Protein AF-A0A8D5IRG2-F1 (afdb_monomer_lite)

Organism: NCBI:txid440524

Secondary structure (DSSP, 8-state):
----------------PPEEEESEEEETTS-EEEEEE-SGGGEEEEEETTTEEEEEEEEEEE--STTTTTEEEEEEEEEEEETTEEEEEEEEEEEETTEEEEEEEEEEEEEEETTEEEEEEEEEEEPTT--EEEE----

Foldseek 3Di:
DDDDPPPPPPPPPPVLDWAKDFQWKQWPVRKIKGWDQDDPQQKIWIAIPVQGIFIWHWDKDADDDPVGNQKIKIWIWGWDDGPNKIKTKIWIFIDGNSDGDFQNTKIWIWIDDPNDIDIDIGGIDHDVVRDIDTGRDDD

Structure (mmCIF, N/CA/C/O backbone):
data_AF-A0A8D5IRG2-F1
#
_entry.id   AF-A0A8D5IRG2-F1
#
loop_
_atom_site.group_PDB
_atom_site.id
_atom_site.type_symbol
_atom_site.label_atom_id
_atom_site.label_alt_id
_atom_site.label_comp_id
_atom_site.label_asym_id
_atom_site.label_entity_id
_atom_site.label_seq_id
_atom_site.pdbx_PDB_ins_code
_atom_site.Cartn_x
_atom_site.Cart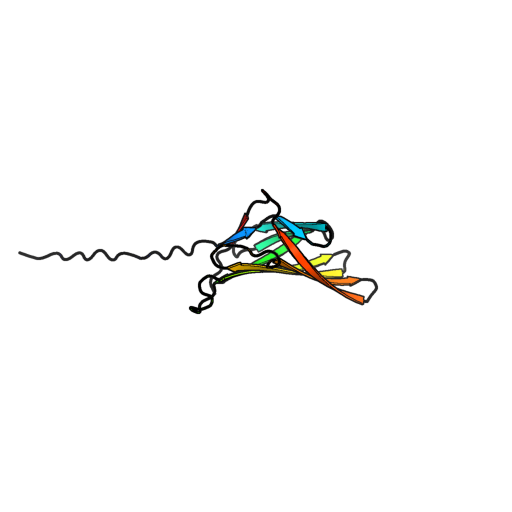n_y
_atom_site.Cartn_z
_atom_site.occupancy
_atom_site.B_iso_or_equiv
_atom_site.auth_seq_id
_atom_site.auth_comp_id
_atom_site.auth_asym_id
_atom_site.auth_atom_id
_atom_site.pdbx_PDB_model_num
ATOM 1 N N . MET A 1 1 ? -15.066 -4.851 64.987 1.00 38.59 1 MET A N 1
ATOM 2 C CA . MET A 1 1 ? -15.409 -5.419 63.666 1.00 38.59 1 MET A CA 1
ATOM 3 C C . MET A 1 1 ? -14.797 -4.513 62.606 1.00 38.59 1 MET A C 1
ATOM 5 O O . MET A 1 1 ? -15.171 -3.351 62.539 1.00 38.59 1 MET A O 1
ATOM 9 N N . LYS A 1 2 ? -13.752 -4.984 61.911 1.00 35.59 2 LYS A N 1
ATOM 10 C CA . LYS A 1 2 ? -13.002 -4.219 60.902 1.00 35.59 2 LYS A CA 1
ATOM 11 C C . LYS A 1 2 ? -13.640 -4.474 59.535 1.00 35.59 2 LYS A C 1
ATOM 13 O O . LYS A 1 2 ? -13.651 -5.612 59.081 1.00 35.59 2 LYS A O 1
ATOM 18 N N . TYR A 1 3 ? -14.186 -3.431 58.919 1.00 46.28 3 TYR A N 1
ATOM 19 C CA . TYR A 1 3 ? -14.723 -3.480 57.563 1.00 46.28 3 TYR A CA 1
ATOM 20 C C . TYR A 1 3 ? -13.561 -3.458 56.561 1.00 46.28 3 TYR A C 1
ATOM 22 O O . TYR A 1 3 ? -12.900 -2.436 56.392 1.00 46.28 3 TYR A O 1
ATOM 30 N N . CYS A 1 4 ? -13.293 -4.594 55.919 1.00 45.97 4 CYS A N 1
ATOM 31 C CA . CYS A 1 4 ? -12.419 -4.676 54.753 1.00 45.97 4 CYS A CA 1
ATOM 32 C C . CYS A 1 4 ? -13.217 -4.271 53.508 1.00 45.97 4 CYS A C 1
ATOM 34 O O . CYS A 1 4 ? -13.882 -5.102 52.897 1.00 45.97 4 CYS A O 1
ATOM 36 N N . TYR A 1 5 ? -13.145 -2.996 53.130 1.00 49.09 5 TYR A N 1
ATOM 37 C CA . TYR A 1 5 ? -13.541 -2.550 51.796 1.00 49.09 5 TYR A CA 1
ATOM 38 C C . TYR A 1 5 ? -12.388 -2.821 50.823 1.00 49.09 5 TYR A C 1
ATOM 40 O O . TYR A 1 5 ? -11.496 -1.996 50.650 1.00 49.09 5 TYR A O 1
ATOM 48 N N . LEU A 1 6 ? -12.394 -3.999 50.199 1.00 48.38 6 LEU A N 1
ATOM 49 C CA . LEU A 1 6 ? -11.654 -4.240 48.962 1.00 48.38 6 LEU A CA 1
ATOM 50 C C . LEU A 1 6 ? -12.537 -3.758 47.810 1.00 48.38 6 LEU A C 1
ATOM 52 O O . LEU A 1 6 ? -13.354 -4.506 47.280 1.00 48.38 6 LEU A O 1
ATOM 56 N N . ILE A 1 7 ? -12.408 -2.478 47.462 1.00 57.06 7 ILE A N 1
ATOM 57 C CA . ILE A 1 7 ? -12.932 -1.970 46.195 1.00 57.06 7 ILE A CA 1
ATOM 58 C C . ILE A 1 7 ? -12.047 -2.576 45.110 1.00 57.06 7 ILE A C 1
ATOM 60 O O . ILE A 1 7 ? -10.865 -2.254 44.992 1.00 57.06 7 ILE A O 1
ATOM 64 N N . ILE A 1 8 ? -12.630 -3.517 44.374 1.00 54.62 8 ILE A N 1
ATOM 65 C CA . ILE A 1 8 ? -12.061 -4.124 43.179 1.00 54.62 8 ILE A CA 1
ATOM 66 C C . ILE A 1 8 ? -11.802 -2.982 42.199 1.00 54.62 8 ILE A C 1
ATOM 68 O O . ILE A 1 8 ? -12.732 -2.385 41.659 1.00 54.62 8 ILE A O 1
ATOM 72 N N . LEU A 1 9 ? -10.524 -2.655 42.021 1.00 43.69 9 LEU A N 1
ATOM 73 C CA . LEU A 1 9 ? -10.045 -1.776 40.971 1.00 43.69 9 LEU A CA 1
ATOM 74 C C . LEU A 1 9 ? -10.318 -2.508 39.651 1.00 43.69 9 LEU A C 1
ATOM 76 O O . LEU A 1 9 ? -9.532 -3.349 39.217 1.00 43.69 9 LEU A O 1
ATOM 80 N N . SER A 1 10 ? -11.487 -2.271 39.059 1.00 42.16 10 SER A N 1
ATOM 81 C CA . SER A 1 10 ? -11.800 -2.704 37.704 1.00 42.16 10 SER A CA 1
ATOM 82 C C . SER A 1 10 ? -10.843 -1.978 36.765 1.00 42.16 10 SER A C 1
ATOM 84 O O . SER A 1 10 ? -11.102 -0.856 36.334 1.00 42.16 10 SER A O 1
ATOM 86 N N . LEU A 1 11 ? -9.700 -2.616 36.518 1.00 40.84 11 LEU A N 1
ATOM 87 C CA . LEU A 1 11 ? -8.806 -2.339 35.411 1.00 40.84 11 LEU A CA 1
ATOM 88 C C . LEU A 1 11 ? -9.649 -2.421 34.138 1.00 40.84 11 LEU A C 1
ATOM 90 O O . LEU A 1 11 ? -9.887 -3.505 33.606 1.00 40.84 11 LEU A O 1
ATOM 94 N N . THR A 1 12 ? -10.119 -1.278 33.648 1.00 42.62 12 THR A N 1
ATOM 95 C CA . THR A 1 12 ? -10.455 -1.133 32.238 1.00 42.62 12 THR A CA 1
ATOM 96 C C . THR A 1 12 ? -9.139 -1.251 31.484 1.00 42.62 12 THR A C 1
ATOM 98 O O . THR A 1 12 ? -8.459 -0.273 31.183 1.00 42.62 12 THR A O 1
ATOM 101 N N . ILE A 1 13 ? -8.729 -2.495 31.241 1.00 42.78 13 ILE A N 1
ATOM 102 C CA . ILE A 1 13 ? -7.742 -2.816 30.224 1.00 42.78 13 ILE A CA 1
ATOM 103 C C . ILE A 1 13 ? -8.421 -2.392 28.927 1.00 42.78 13 ILE A C 1
ATOM 105 O O . ILE A 1 13 ? -9.192 -3.152 28.346 1.00 42.78 13 ILE A O 1
ATOM 109 N N . SER A 1 14 ? -8.200 -1.146 28.509 1.00 41.47 14 SER A N 1
ATOM 110 C CA . SER A 1 14 ? -8.405 -0.738 27.128 1.00 41.47 14 SER A CA 1
ATOM 111 C C . SER A 1 14 ? -7.431 -1.581 26.320 1.00 41.47 14 SER A C 1
ATOM 113 O O . SER A 1 14 ? -6.292 -1.181 26.088 1.00 41.47 14 SER A O 1
ATOM 115 N N . SER A 1 15 ? -7.829 -2.808 25.980 1.00 42.91 15 SER A N 1
ATOM 116 C CA . SER A 1 15 ? -7.127 -3.599 24.988 1.00 42.91 15 SER A CA 1
ATOM 117 C C . SE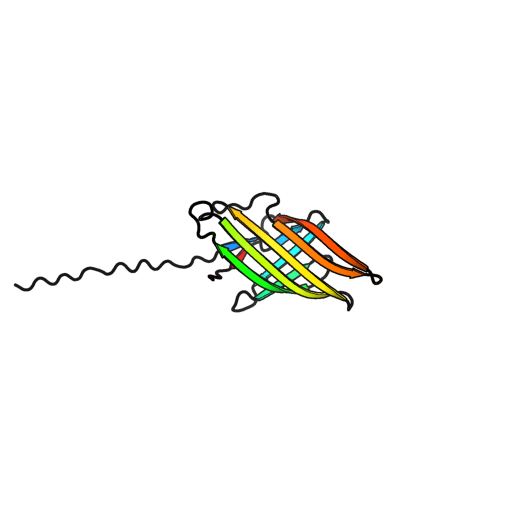R A 1 15 ? -7.100 -2.720 23.750 1.00 42.91 15 SER A C 1
ATOM 119 O O . SER A 1 15 ? -8.154 -2.453 23.169 1.00 42.91 15 SER A O 1
ATOM 121 N N . ALA A 1 16 ? -5.927 -2.192 23.402 1.00 57.12 16 ALA A N 1
ATOM 122 C CA . ALA A 1 16 ? -5.717 -1.510 22.140 1.00 57.12 16 ALA A CA 1
ATOM 123 C C . ALA A 1 16 ? -5.931 -2.563 21.049 1.00 57.12 16 ALA A C 1
ATOM 125 O O . ALA A 1 16 ? -5.002 -3.255 20.642 1.00 57.12 16 ALA A O 1
ATOM 126 N N . GLN A 1 17 ? -7.192 -2.772 20.675 1.00 67.19 17 GLN A N 1
ATOM 127 C CA . GLN A 1 17 ? -7.570 -3.753 19.680 1.00 67.19 17 GLN A CA 1
ATOM 128 C C . GLN A 1 17 ? -6.881 -3.349 18.379 1.00 67.19 17 GLN A C 1
ATOM 130 O O . GLN A 1 17 ? -6.952 -2.183 17.962 1.00 67.19 17 GLN A O 1
ATOM 135 N N . ALA A 1 18 ? -6.147 -4.304 17.807 1.00 78.75 18 ALA A N 1
ATOM 136 C CA . ALA A 1 18 ? -5.511 -4.129 16.519 1.00 78.75 18 ALA A CA 1
ATOM 137 C C . ALA A 1 18 ? -6.594 -3.901 15.461 1.00 78.75 18 ALA A C 1
ATOM 139 O O . ALA A 1 18 ? -7.644 -4.544 15.467 1.00 78.75 18 ALA A O 1
ATOM 140 N N . GLU A 1 19 ? -6.335 -2.954 14.574 1.00 86.75 19 GLU A N 1
ATOM 141 C CA . GLU A 1 19 ? -7.207 -2.634 13.458 1.00 86.75 19 GLU A CA 1
ATOM 142 C C . GLU A 1 19 ? -6.865 -3.531 12.280 1.00 86.75 19 GLU A C 1
ATOM 144 O O . GLU A 1 19 ? -5.694 -3.768 11.980 1.00 86.75 19 GLU A O 1
ATOM 149 N N . THR A 1 20 ? -7.896 -4.023 11.605 1.00 89.56 20 THR A N 1
ATOM 150 C CA . THR A 1 20 ? -7.752 -4.889 10.438 1.00 89.56 20 THR A CA 1
ATOM 151 C C . THR A 1 20 ? -7.938 -4.110 9.142 1.00 89.56 20 THR A C 1
ATOM 153 O O . THR A 1 20 ? -8.822 -3.257 9.023 1.00 89.56 20 THR A O 1
ATOM 156 N N . PHE A 1 21 ? -7.127 -4.436 8.140 1.00 91.50 21 PHE A N 1
ATOM 157 C CA . PHE A 1 21 ? -7.215 -3.884 6.789 1.00 91.50 21 PHE A CA 1
ATOM 158 C C . PHE A 1 21 ? -7.084 -5.007 5.759 1.00 91.50 21 PHE A C 1
ATOM 160 O O . PHE A 1 21 ? -6.486 -6.038 6.067 1.00 91.50 21 PHE A O 1
ATOM 167 N N . PRO A 1 22 ? -7.633 -4.860 4.544 1.00 93.62 22 PRO A N 1
ATOM 168 C CA . PRO A 1 22 ? -7.511 -5.882 3.510 1.00 93.62 22 PRO A CA 1
ATOM 169 C C . PRO A 1 22 ? -6.048 -6.204 3.186 1.00 93.62 22 PRO A C 1
ATOM 171 O O . PRO A 1 22 ? -5.235 -5.301 3.008 1.00 93.62 22 PRO A O 1
ATOM 174 N N . ALA A 1 23 ? -5.715 -7.490 3.067 1.00 95.31 23 ALA A N 1
ATOM 175 C CA . ALA A 1 23 ? -4.367 -7.924 2.698 1.00 95.31 23 ALA A CA 1
ATOM 176 C C . ALA A 1 23 ? -4.156 -8.011 1.181 1.00 95.31 23 ALA A C 1
ATOM 178 O O . ALA A 1 23 ? -3.018 -8.013 0.721 1.00 95.31 23 ALA A O 1
ATOM 179 N N . LYS A 1 24 ? -5.231 -8.109 0.393 1.00 96.69 24 LYS A N 1
ATOM 180 C CA . LYS A 1 24 ? -5.157 -8.184 -1.069 1.00 96.69 24 LYS A CA 1
ATOM 181 C C . LYS A 1 24 ? -6.133 -7.220 -1.712 1.00 96.69 24 LYS A C 1
ATOM 183 O O . LYS A 1 24 ? -7.299 -7.156 -1.321 1.00 96.69 24 LYS A O 1
ATOM 188 N N . LEU A 1 25 ? -5.646 -6.509 -2.718 1.00 95.88 25 LEU A N 1
ATOM 189 C CA . LEU A 1 25 ? -6.349 -5.434 -3.400 1.00 95.88 25 LEU A CA 1
ATOM 190 C C . LEU A 1 25 ? -6.246 -5.614 -4.914 1.00 95.88 25 LEU A C 1
ATOM 192 O O . LEU A 1 25 ? -5.237 -6.108 -5.416 1.00 95.88 25 LEU A O 1
ATOM 196 N N . THR A 1 26 ? -7.273 -5.185 -5.637 1.00 96.19 26 THR A N 1
ATOM 197 C CA . THR A 1 26 ? -7.228 -4.975 -7.089 1.00 96.19 26 THR A CA 1
ATOM 198 C C . THR A 1 26 ? -7.466 -3.504 -7.377 1.00 96.19 26 THR A C 1
ATOM 200 O O . THR A 1 26 ? -8.421 -2.930 -6.857 1.00 96.19 26 THR A O 1
ATOM 203 N N . CYS A 1 27 ? -6.600 -2.895 -8.177 1.00 95.38 27 CYS A N 1
ATOM 204 C CA . CYS A 1 27 ? -6.657 -1.478 -8.509 1.00 95.38 27 CYS A CA 1
ATOM 205 C C . CYS A 1 27 ? -7.291 -1.249 -9.885 1.00 95.38 27 CYS A C 1
ATOM 207 O O . CYS A 1 27 ? -7.373 -2.160 -10.709 1.00 95.38 27 CYS A O 1
ATOM 209 N N . ASN A 1 28 ? -7.767 -0.030 -10.136 1.00 94.81 28 ASN A N 1
ATOM 210 C CA . ASN A 1 28 ? -8.416 0.368 -11.393 1.00 94.81 28 ASN A CA 1
ATOM 211 C C . ASN A 1 28 ? -7.539 0.164 -12.648 1.00 94.81 28 ASN A C 1
ATOM 213 O O . ASN A 1 28 ? -8.072 0.033 -13.746 1.00 94.81 28 ASN A O 1
ATOM 217 N N . THR A 1 29 ? -6.217 0.082 -12.489 1.00 92.69 29 THR A N 1
ATOM 218 C CA . THR A 1 29 ? -5.245 -0.279 -13.536 1.00 92.69 29 THR A CA 1
ATOM 219 C C . THR A 1 29 ? -5.220 -1.770 -13.882 1.00 92.69 29 THR A C 1
ATOM 221 O O . THR A 1 29 ? -4.550 -2.166 -14.834 1.00 92.69 29 THR A O 1
ATOM 224 N N . GLY A 1 30 ? -5.913 -2.616 -13.116 1.00 93.31 30 GLY A N 1
ATOM 225 C CA . GLY A 1 30 ? -5.798 -4.075 -13.175 1.00 93.31 30 GLY A CA 1
ATOM 226 C C . GLY A 1 30 ? -4.647 -4.640 -12.335 1.00 93.31 30 GLY A C 1
ATOM 227 O O . GLY A 1 30 ? -4.475 -5.858 -12.281 1.00 93.31 30 GLY A O 1
ATOM 228 N N . GLU A 1 31 ? -3.874 -3.786 -11.659 1.00 95.06 31 GLU A N 1
ATOM 229 C CA . GLU A 1 31 ? -2.847 -4.206 -10.708 1.00 95.06 31 GLU A CA 1
ATOM 230 C C . GLU A 1 31 ? -3.448 -4.993 -9.539 1.00 95.06 31 GLU A C 1
ATOM 232 O O . GLU A 1 31 ? -4.497 -4.633 -8.999 1.00 95.06 31 GLU A O 1
ATOM 237 N N . GLN A 1 32 ? -2.740 -6.032 -9.099 1.00 96.94 32 GLN A N 1
ATOM 238 C CA . GLN A 1 32 ? -2.991 -6.673 -7.816 1.00 96.94 32 GLN A CA 1
ATOM 239 C C . GLN A 1 32 ? -1.889 -6.321 -6.820 1.00 96.94 32 GLN A C 1
ATOM 241 O O . GLN A 1 32 ? -0.704 -6.524 -7.093 1.00 96.94 32 GLN A O 1
ATOM 246 N N . ILE A 1 33 ? -2.300 -5.852 -5.642 1.00 96.50 33 ILE A N 1
ATOM 247 C CA . ILE A 1 33 ? -1.409 -5.557 -4.519 1.00 96.50 33 ILE A CA 1
ATOM 248 C C . ILE A 1 33 ? -1.667 -6.584 -3.418 1.00 96.50 33 ILE A C 1
ATOM 250 O O . ILE A 1 33 ? -2.803 -6.777 -2.989 1.00 96.50 33 ILE A O 1
ATOM 254 N N . THR A 1 34 ? -0.609 -7.239 -2.944 1.00 97.19 34 THR A N 1
ATOM 255 C CA . THR A 1 34 ? -0.640 -8.123 -1.770 1.00 97.19 34 THR A CA 1
ATOM 256 C C . THR A 1 34 ? 0.221 -7.545 -0.658 1.00 97.19 34 THR A C 1
ATOM 258 O O . THR A 1 34 ? 1.373 -7.183 -0.884 1.00 97.19 34 THR A O 1
ATOM 261 N N . LEU A 1 35 ? -0.321 -7.498 0.552 1.00 95.69 35 LEU A N 1
ATOM 262 C CA . LEU A 1 35 ? 0.285 -6.931 1.745 1.00 95.69 35 LEU A CA 1
ATOM 263 C C . LEU A 1 35 ? 0.515 -8.037 2.773 1.00 95.69 35 LEU A C 1
ATOM 265 O O . LEU A 1 35 ? -0.358 -8.869 3.024 1.00 95.69 35 LEU A O 1
ATOM 269 N N . LYS A 1 36 ? 1.689 -8.032 3.398 1.00 93.94 36 LYS A N 1
ATOM 270 C CA . LYS A 1 36 ? 2.027 -8.949 4.485 1.00 93.94 36 LYS A CA 1
ATOM 271 C C . LYS A 1 36 ? 2.833 -8.214 5.540 1.00 93.94 36 LYS A C 1
ATOM 273 O O . LYS A 1 36 ? 3.934 -7.759 5.254 1.00 93.94 36 LYS A O 1
ATOM 278 N N . VAL A 1 37 ? 2.328 -8.147 6.766 1.00 89.75 37 VAL A N 1
ATOM 279 C CA . VAL A 1 37 ? 3.112 -7.659 7.910 1.00 89.75 37 VAL A CA 1
ATOM 280 C C . VAL A 1 37 ? 4.168 -8.713 8.249 1.00 89.75 37 VAL A C 1
ATOM 282 O O . VAL A 1 37 ? 3.856 -9.898 8.369 1.00 89.75 37 VAL A O 1
ATOM 285 N N . THR A 1 38 ? 5.434 -8.307 8.334 1.00 86.88 38 THR A N 1
ATOM 286 C CA . THR A 1 38 ? 6.580 -9.231 8.419 1.00 86.88 38 THR A CA 1
ATOM 287 C C . THR A 1 38 ? 7.440 -9.061 9.661 1.00 86.88 38 THR A C 1
ATOM 289 O O . THR A 1 38 ? 8.444 -9.756 9.790 1.00 86.88 38 THR A O 1
ATOM 292 N N . GLY A 1 39 ? 7.096 -8.164 10.581 1.00 74.31 39 GLY A N 1
ATOM 293 C CA . GLY A 1 39 ? 7.917 -7.972 11.767 1.00 74.31 39 GLY A CA 1
ATOM 294 C C . GLY A 1 39 ? 7.321 -7.035 12.810 1.00 74.31 39 GLY A C 1
ATOM 295 O O . GLY A 1 39 ? 6.203 -6.544 12.640 1.00 74.31 39 GLY A O 1
ATOM 296 N N . PRO A 1 40 ? 8.082 -6.779 13.889 1.00 70.50 40 PRO A N 1
ATOM 297 C CA . PRO A 1 40 ? 7.731 -5.764 14.872 1.00 70.50 40 PRO A CA 1
ATOM 298 C C . PRO A 1 40 ? 7.646 -4.382 14.206 1.00 70.50 40 PRO A C 1
ATOM 300 O O . PRO A 1 40 ? 8.157 -4.181 13.103 1.00 70.50 40 PRO A O 1
ATOM 303 N N . GLU A 1 41 ? 6.993 -3.430 14.875 1.00 72.88 41 GLU A N 1
ATOM 304 C CA . GLU A 1 41 ? 6.852 -2.038 14.401 1.00 72.88 41 GLU A CA 1
ATOM 305 C C . GLU A 1 41 ? 6.048 -1.881 13.098 1.00 72.88 41 GLU A C 1
ATOM 307 O O . GLU A 1 41 ? 6.155 -0.855 12.434 1.00 72.88 41 GLU A O 1
ATOM 312 N N . GLN A 1 42 ? 5.236 -2.878 12.728 1.00 83.62 42 GLN A N 1
ATOM 313 C CA . GLN A 1 42 ? 4.390 -2.837 11.524 1.00 83.62 42 GLN A CA 1
ATOM 314 C C . GLN A 1 42 ? 5.182 -2.697 10.213 1.00 83.62 42 GLN A C 1
ATOM 316 O O . GLN A 1 42 ? 4.710 -2.129 9.227 1.00 83.62 42 GLN A O 1
ATOM 321 N N . ARG A 1 43 ? 6.382 -3.288 10.170 1.00 90.00 43 ARG A N 1
ATOM 322 C CA . ARG A 1 43 ? 7.095 -3.546 8.911 1.00 90.00 43 ARG A CA 1
ATOM 323 C C . ARG A 1 43 ? 6.248 -4.449 8.024 1.00 90.00 43 ARG A C 1
ATOM 325 O O . ARG A 1 43 ? 5.751 -5.477 8.495 1.00 90.00 43 ARG A O 1
ATOM 332 N N . LEU A 1 44 ? 6.149 -4.118 6.743 1.00 91.19 44 LEU A N 1
ATOM 333 C CA . LEU A 1 44 ? 5.468 -4.954 5.764 1.00 91.19 44 LEU A CA 1
ATOM 334 C C . LEU A 1 44 ? 6.332 -5.270 4.547 1.00 91.19 44 LEU A C 1
ATOM 336 O O . LEU A 1 44 ? 7.269 -4.553 4.192 1.00 91.19 44 LEU A O 1
ATOM 340 N N . ILE A 1 45 ? 5.933 -6.337 3.871 1.00 92.69 45 ILE A N 1
ATOM 341 C CA . ILE A 1 45 ? 6.236 -6.583 2.471 1.00 92.69 45 ILE A CA 1
ATOM 342 C C . ILE A 1 45 ? 4.965 -6.282 1.682 1.00 92.69 45 ILE A C 1
ATOM 344 O O . ILE A 1 45 ? 3.908 -6.845 1.983 1.00 92.69 45 ILE A O 1
ATOM 348 N N . TYR A 1 46 ? 5.071 -5.423 0.671 1.00 93.44 46 TYR A N 1
ATOM 349 C CA . TYR A 1 46 ? 4.033 -5.266 -0.342 1.00 93.44 46 TYR A CA 1
ATOM 350 C C . TYR A 1 46 ? 4.525 -5.834 -1.672 1.00 93.44 46 TYR A C 1
ATOM 352 O O . TYR A 1 46 ? 5.689 -5.697 -2.039 1.00 93.44 46 TYR A O 1
ATOM 360 N N . THR A 1 47 ? 3.645 -6.529 -2.381 1.00 95.00 47 THR A N 1
ATOM 361 C CA . THR A 1 47 ? 3.915 -7.089 -3.706 1.00 95.00 47 THR A CA 1
ATOM 362 C C . THR A 1 47 ? 2.913 -6.521 -4.689 1.00 95.00 47 THR A C 1
ATOM 364 O O . THR A 1 47 ? 1.718 -6.766 -4.550 1.00 95.00 47 THR A O 1
ATOM 367 N N . SER A 1 48 ? 3.426 -5.773 -5.655 1.00 94.62 48 SER A N 1
ATOM 368 C CA . SER A 1 48 ? 2.723 -5.265 -6.824 1.00 94.62 48 SER A CA 1
ATOM 369 C C . SER A 1 48 ? 2.891 -6.242 -7.986 1.00 94.62 48 SER A C 1
ATOM 371 O O . SER A 1 48 ? 4.008 -6.679 -8.278 1.00 94.62 48 SER A O 1
ATOM 373 N N . SER A 1 49 ? 1.806 -6.556 -8.693 1.00 95.56 49 SER A N 1
ATOM 374 C CA . SER A 1 49 ? 1.881 -7.349 -9.926 1.00 95.56 49 SER A CA 1
ATOM 375 C C . SER A 1 49 ? 2.543 -6.609 -11.096 1.00 95.56 49 SER A C 1
ATOM 377 O O . SER A 1 49 ? 2.913 -7.255 -12.073 1.00 95.56 49 SER A O 1
ATOM 379 N N . LEU A 1 50 ? 2.673 -5.279 -11.027 1.00 91.88 50 LEU A N 1
ATOM 380 C CA . LEU A 1 50 ? 3.283 -4.448 -12.074 1.00 91.88 50 LEU A CA 1
ATOM 381 C C . LEU A 1 50 ? 4.738 -4.092 -11.755 1.00 91.88 50 LEU A C 1
ATOM 383 O O . LEU A 1 50 ? 5.593 -4.111 -12.640 1.00 91.88 50 LEU A O 1
ATOM 387 N N . TYR A 1 51 ? 5.014 -3.787 -10.488 1.00 91.06 51 TYR A N 1
ATOM 388 C CA . TYR A 1 51 ? 6.286 -3.223 -10.047 1.00 91.06 51 TYR A CA 1
ATOM 389 C C . TYR A 1 51 ? 7.161 -4.223 -9.277 1.00 91.06 51 TYR A C 1
ATOM 391 O O . TYR A 1 51 ? 8.372 -4.038 -9.204 1.00 91.06 51 TYR A O 1
ATOM 399 N N . GLY A 1 52 ? 6.597 -5.320 -8.761 1.00 92.12 52 GLY A N 1
ATOM 400 C CA . GLY A 1 52 ? 7.329 -6.351 -8.019 1.00 92.12 52 GLY A CA 1
ATOM 401 C C . GLY A 1 52 ? 7.177 -6.246 -6.499 1.00 92.12 52 GLY A C 1
ATOM 402 O O . GLY A 1 52 ? 6.209 -5.684 -5.988 1.00 92.12 52 GLY A O 1
ATOM 403 N N . THR A 1 53 ? 8.110 -6.849 -5.761 1.00 93.31 53 THR A N 1
ATOM 404 C CA . THR A 1 53 ? 8.042 -6.986 -4.296 1.00 93.31 53 THR A CA 1
ATOM 405 C C . THR A 1 53 ? 8.989 -6.029 -3.588 1.00 93.31 53 THR A C 1
ATOM 407 O O . THR A 1 53 ? 10.172 -5.955 -3.915 1.00 93.31 53 THR A O 1
ATOM 410 N N . PHE A 1 54 ? 8.479 -5.356 -2.559 1.00 92.06 54 PHE A N 1
ATOM 411 C CA . PHE A 1 54 ? 9.181 -4.295 -1.852 1.00 92.06 54 PHE A CA 1
ATOM 412 C C . PHE A 1 54 ? 8.858 -4.282 -0.357 1.00 92.06 54 PHE A C 1
ATOM 414 O O . PHE A 1 54 ? 7.870 -4.859 0.104 1.00 92.06 54 PHE A O 1
ATOM 421 N N . HIS A 1 55 ? 9.692 -3.576 0.402 1.00 91.88 55 HIS A N 1
ATOM 422 C CA . HIS A 1 55 ? 9.481 -3.331 1.823 1.00 91.88 55 HIS A CA 1
ATOM 423 C C . HIS A 1 55 ? 8.779 -1.991 2.051 1.00 91.88 55 HIS A C 1
ATOM 425 O O . HIS A 1 55 ? 9.000 -1.024 1.321 1.00 91.88 55 HIS A O 1
ATOM 431 N N . GLY A 1 56 ? 7.962 -1.935 3.095 1.00 91.06 56 GLY A N 1
ATOM 432 C CA . GLY A 1 56 ? 7.307 -0.713 3.537 1.00 91.06 56 GLY A CA 1
ATOM 433 C C . GLY A 1 56 ? 6.964 -0.752 5.020 1.00 91.06 56 GLY A C 1
ATOM 434 O O . GLY A 1 56 ? 7.319 -1.690 5.741 1.00 91.06 56 GLY A O 1
ATOM 435 N N . TYR A 1 57 ? 6.232 0.264 5.452 1.00 91.94 57 TYR A N 1
ATOM 436 C CA . TYR A 1 57 ? 5.720 0.407 6.809 1.00 91.94 57 TYR A CA 1
ATOM 437 C C . TYR A 1 57 ? 4.220 0.668 6.771 1.00 91.94 57 TYR A C 1
ATOM 439 O O . TYR A 1 57 ? 3.737 1.372 5.886 1.00 91.94 57 TYR A O 1
ATOM 447 N N . LEU A 1 58 ? 3.497 0.071 7.715 1.00 91.69 58 LEU A N 1
ATOM 448 C CA . LEU A 1 58 ? 2.095 0.355 7.983 1.00 91.69 58 LEU A CA 1
ATOM 449 C C . LEU A 1 58 ? 2.026 1.280 9.201 1.00 91.69 58 LEU A C 1
ATOM 451 O O . LEU A 1 58 ? 2.477 0.921 10.287 1.00 91.69 58 LEU A O 1
ATOM 455 N N . ASP A 1 59 ? 1.434 2.451 9.015 1.00 90.00 59 ASP A N 1
ATOM 456 C CA . ASP A 1 59 ? 1.028 3.328 10.104 1.00 90.00 59 ASP A CA 1
ATOM 457 C C . ASP A 1 59 ? -0.490 3.314 10.229 1.00 90.00 59 ASP A C 1
ATOM 459 O O . ASP A 1 59 ? -1.203 3.464 9.237 1.00 90.00 59 ASP A O 1
ATOM 463 N N . VAL A 1 60 ? -0.984 3.159 11.455 1.00 88.94 60 VAL A N 1
ATOM 464 C CA . VAL A 1 60 ? -2.415 3.199 11.763 1.00 88.94 60 VAL A CA 1
ATOM 465 C C . VAL A 1 60 ? -2.713 4.438 12.595 1.00 88.94 60 VAL A C 1
ATOM 467 O O . VAL A 1 60 ? -2.002 4.731 13.551 1.00 88.94 60 VAL A O 1
ATOM 470 N N . PHE A 1 61 ? -3.774 5.153 12.237 1.00 87.00 61 PHE A N 1
ATOM 471 C CA . PHE A 1 61 ? -4.251 6.337 12.940 1.00 87.00 61 PHE A CA 1
ATOM 472 C C . PHE A 1 61 ? -5.731 6.165 13.267 1.00 87.00 61 PHE A C 1
ATOM 474 O O . PHE A 1 61 ? -6.528 5.845 12.386 1.00 87.00 61 PHE A O 1
ATOM 481 N N . LYS A 1 62 ? -6.107 6.402 14.525 1.00 84.56 62 LYS A N 1
ATOM 482 C CA . LYS A 1 62 ? -7.508 6.424 14.969 1.00 84.56 62 LYS A CA 1
ATOM 483 C C . LYS A 1 62 ? -7.926 7.873 15.194 1.00 84.56 62 LYS A C 1
ATOM 485 O O . LYS A 1 62 ? -7.167 8.643 15.784 1.00 84.56 62 LYS A O 1
ATOM 490 N N . GLY A 1 63 ? -9.098 8.266 14.708 1.00 79.00 63 GLY A N 1
ATOM 491 C CA . GLY A 1 63 ? -9.592 9.620 14.925 1.00 79.00 63 GLY A CA 1
ATOM 492 C C . GLY A 1 63 ? -9.874 9.870 16.408 1.00 79.00 63 GLY A C 1
ATOM 493 O O . GLY A 1 63 ? -10.492 9.054 17.082 1.00 79.00 63 GLY A O 1
ATOM 494 N N . LEU A 1 64 ? -9.383 10.998 16.924 1.00 75.69 64 LEU A N 1
ATOM 495 C CA . LEU A 1 64 ? -9.468 11.341 18.351 1.00 75.69 64 LEU A CA 1
ATOM 496 C C . LEU A 1 64 ? -10.597 12.332 18.671 1.00 75.69 64 LEU A C 1
ATOM 498 O O . LEU A 1 64 ? -10.945 12.510 19.836 1.00 75.69 64 LEU A O 1
ATOM 502 N N . SER A 1 65 ? -11.159 13.004 17.662 1.00 77.94 65 SER A N 1
ATOM 503 C CA . SER A 1 65 ? -12.277 13.930 17.859 1.00 77.94 65 SER A CA 1
ATOM 504 C C . SER A 1 65 ? -13.614 13.181 17.886 1.00 77.94 65 SER A C 1
ATOM 506 O O . SER A 1 65 ? -13.738 12.157 17.215 1.00 77.94 65 SER A O 1
ATOM 508 N N . PRO A 1 66 ? -14.654 13.703 18.565 1.00 74.00 66 PRO A N 1
ATOM 509 C CA . PRO A 1 66 ? -15.994 13.105 18.539 1.00 74.00 66 PRO A CA 1
ATOM 510 C C . PRO A 1 66 ? -16.540 12.895 17.119 1.00 74.00 66 PRO A C 1
ATOM 512 O O . PRO A 1 66 ? -17.216 11.910 16.847 1.00 74.00 66 PRO A O 1
ATOM 515 N N . GLU A 1 67 ? -16.192 13.793 16.195 1.00 78.00 67 GLU A N 1
ATOM 516 C CA . GLU A 1 67 ? -16.581 13.724 14.782 1.00 78.00 67 GLU A CA 1
ATOM 517 C C . GLU A 1 67 ? -15.853 12.620 13.998 1.00 78.00 67 GLU A C 1
ATOM 519 O O . GLU A 1 67 ? -16.344 12.180 12.964 1.00 78.00 67 GLU A O 1
ATOM 524 N N . ARG A 1 68 ? -14.681 12.172 14.469 1.00 74.94 68 ARG A N 1
ATOM 525 C CA . ARG A 1 68 ? -13.822 11.191 13.784 1.00 74.94 68 ARG A CA 1
ATOM 526 C C . ARG A 1 68 ? -13.532 9.950 14.620 1.00 74.94 68 ARG A C 1
ATOM 528 O O . ARG A 1 68 ? -12.724 9.129 14.212 1.00 74.94 68 ARG A O 1
ATOM 535 N N . GLN A 1 69 ? -14.189 9.776 15.763 1.00 77.12 69 GLN A N 1
ATOM 536 C CA . GLN A 1 69 ? -13.918 8.678 16.702 1.00 77.12 69 GLN A CA 1
ATOM 537 C C . GLN A 1 69 ? -14.143 7.280 16.107 1.00 77.12 69 GLN A C 1
ATOM 539 O O . GLN A 1 69 ? -13.655 6.287 16.638 1.00 77.12 69 GLN A O 1
ATOM 544 N N . TYR A 1 70 ? -14.876 7.204 14.995 1.00 80.56 70 TYR A N 1
ATOM 545 C CA . TYR A 1 70 ? -15.128 5.976 14.246 1.00 80.56 70 TYR A CA 1
ATOM 546 C C . TYR A 1 70 ? -14.276 5.851 12.979 1.00 80.56 70 TYR A C 1
ATOM 548 O O . TYR A 1 70 ? -14.470 4.911 12.207 1.00 80.56 70 TYR A O 1
ATOM 556 N N . GLU A 1 71 ? -13.379 6.808 12.736 1.00 84.31 71 GLU A N 1
ATOM 557 C CA . GLU A 1 71 ? -12.458 6.791 11.610 1.00 84.31 71 GLU A CA 1
ATOM 558 C C . GLU A 1 71 ? -11.160 6.092 11.995 1.00 84.31 71 GLU A C 1
ATOM 560 O O . GLU A 1 71 ? -10.510 6.424 12.991 1.00 84.31 71 GLU A O 1
ATOM 565 N N . VAL A 1 72 ? -10.754 5.152 11.150 1.00 86.06 72 VAL A N 1
ATOM 566 C CA . VAL A 1 72 ? -9.458 4.492 11.238 1.00 86.06 72 VAL A CA 1
ATOM 567 C C . VAL A 1 72 ? -8.781 4.598 9.878 1.00 86.06 72 VAL A C 1
ATOM 569 O O . VAL A 1 72 ? -9.350 4.219 8.854 1.00 86.06 72 VAL A O 1
ATOM 572 N N . LEU A 1 73 ? -7.557 5.114 9.868 1.00 88.12 73 LEU A N 1
ATOM 573 C CA . LEU A 1 73 ? -6.727 5.262 8.681 1.00 88.12 73 LEU A CA 1
ATOM 574 C C . LEU A 1 73 ? -5.540 4.310 8.772 1.00 88.12 73 LEU A C 1
ATOM 576 O O . LEU A 1 73 ? -4.857 4.277 9.791 1.00 88.12 73 LEU A O 1
ATOM 580 N N . ALA A 1 74 ? -5.263 3.592 7.693 1.00 90.31 74 ALA A N 1
ATOM 581 C CA . ALA A 1 74 ? -3.974 2.965 7.460 1.00 90.31 74 ALA A CA 1
ATOM 582 C C . ALA A 1 74 ? -3.245 3.713 6.349 1.00 90.31 74 ALA A C 1
ATOM 584 O O . ALA A 1 74 ? -3.807 3.964 5.282 1.00 90.31 74 ALA A O 1
ATOM 585 N N . ASN A 1 75 ? -1.986 4.041 6.604 1.00 91.75 75 ASN A N 1
ATOM 586 C CA . ASN A 1 75 ? -1.062 4.576 5.623 1.00 91.75 75 ASN A CA 1
ATOM 587 C C . ASN A 1 75 ? 0.091 3.591 5.451 1.00 91.75 75 ASN A C 1
ATOM 589 O O . ASN A 1 75 ? 0.913 3.411 6.350 1.00 91.75 75 ASN A O 1
ATOM 593 N N . ILE A 1 76 ? 0.131 2.949 4.293 1.00 91.38 76 ILE A N 1
ATOM 594 C CA . ILE A 1 76 ? 1.224 2.081 3.887 1.00 91.38 76 ILE A CA 1
ATOM 595 C C . ILE A 1 76 ? 2.143 2.882 2.990 1.00 91.38 76 ILE A C 1
ATOM 597 O O . ILE A 1 76 ? 1.704 3.407 1.974 1.00 91.38 76 ILE A O 1
ATOM 601 N N . HIS A 1 77 ? 3.419 2.944 3.334 1.00 92.38 77 HIS A N 1
ATOM 602 C CA . HIS A 1 77 ? 4.389 3.674 2.533 1.00 92.38 77 HIS A CA 1
ATOM 603 C C . HIS A 1 77 ? 5.699 2.904 2.410 1.00 92.38 77 HIS A C 1
ATOM 605 O O . HIS A 1 77 ? 6.091 2.137 3.292 1.00 92.38 77 HIS A O 1
ATOM 611 N N . GLY A 1 78 ? 6.384 3.099 1.289 1.00 88.00 78 GLY A N 1
ATOM 612 C CA . GLY A 1 78 ? 7.650 2.440 1.011 1.00 88.00 78 GLY A CA 1
ATOM 613 C C . GLY A 1 78 ? 8.447 3.172 -0.055 1.00 88.00 78 GLY A C 1
ATOM 614 O O . GLY A 1 78 ? 7.895 3.872 -0.902 1.00 88.00 78 GLY A O 1
ATOM 615 N N . ILE A 1 79 ? 9.763 2.994 0.003 1.00 87.44 79 ILE A N 1
ATOM 616 C CA . ILE A 1 79 ? 10.703 3.497 -0.995 1.00 87.44 79 ILE A CA 1
ATOM 617 C C . ILE A 1 79 ? 11.605 2.333 -1.367 1.00 87.44 79 ILE A C 1
ATOM 619 O O . ILE A 1 79 ? 12.226 1.718 -0.498 1.00 87.44 79 ILE A O 1
ATOM 623 N N . ALA A 1 80 ? 11.663 2.017 -2.652 1.00 86.44 80 ALA A N 1
ATOM 624 C CA . ALA A 1 80 ? 12.495 0.943 -3.166 1.00 86.44 80 ALA A CA 1
ATOM 625 C C . ALA A 1 80 ? 13.039 1.290 -4.556 1.00 86.44 80 ALA A C 1
ATOM 627 O O . ALA A 1 80 ? 12.895 2.417 -5.025 1.00 86.44 80 ALA A O 1
ATOM 628 N N . ARG A 1 81 ? 13.707 0.332 -5.205 1.00 84.75 81 ARG A N 1
ATOM 629 C CA . ARG A 1 81 ? 14.180 0.474 -6.585 1.00 84.75 81 ARG A CA 1
ATOM 630 C C . ARG A 1 81 ? 13.368 -0.416 -7.516 1.00 84.75 81 ARG A C 1
ATOM 632 O O . ARG A 1 81 ? 13.337 -1.625 -7.317 1.00 84.75 81 ARG A O 1
ATOM 639 N N . TYR A 1 82 ? 12.783 0.172 -8.550 1.00 81.88 82 TYR A N 1
ATOM 640 C CA . TYR A 1 82 ? 12.156 -0.517 -9.672 1.00 81.88 82 TYR A CA 1
ATOM 641 C C . TYR A 1 82 ? 12.960 -0.233 -10.943 1.00 81.88 82 TYR A C 1
ATOM 643 O O . TYR A 1 82 ? 13.115 0.924 -11.321 1.00 81.88 82 TYR A O 1
ATOM 651 N N . ARG A 1 83 ? 13.495 -1.281 -11.591 1.00 85.62 83 ARG A N 1
ATOM 652 C CA . ARG A 1 83 ? 14.380 -1.157 -12.774 1.00 85.62 83 ARG A CA 1
ATOM 653 C C . ARG A 1 83 ? 15.481 -0.103 -12.574 1.00 85.62 83 ARG A C 1
ATOM 655 O O . ARG A 1 83 ? 15.622 0.822 -13.366 1.00 85.62 83 ARG A O 1
ATOM 662 N N . ASP A 1 84 ? 16.180 -0.204 -11.444 1.00 82.31 84 ASP A N 1
ATOM 663 C CA . ASP A 1 84 ? 17.238 0.719 -11.001 1.00 82.31 84 ASP A CA 1
ATOM 664 C C . ASP A 1 84 ? 16.812 2.170 -10.711 1.00 82.31 84 ASP A C 1
ATOM 666 O O . ASP A 1 84 ? 17.618 2.953 -10.207 1.00 82.31 84 ASP A O 1
ATOM 670 N N . SER A 1 85 ? 15.538 2.514 -10.906 1.00 83.75 85 SER A N 1
ATOM 671 C CA . SER A 1 85 ? 14.978 3.829 -10.588 1.00 83.75 85 SER A CA 1
ATOM 672 C C . SER A 1 85 ? 14.282 3.817 -9.223 1.00 83.75 85 SER A C 1
ATOM 674 O O . SER A 1 85 ? 13.667 2.811 -8.861 1.00 83.75 85 SER A O 1
ATOM 676 N N . PRO A 1 86 ? 14.351 4.901 -8.430 1.00 87.50 86 PRO A N 1
ATOM 677 C CA . PRO A 1 86 ? 13.554 5.017 -7.213 1.00 87.50 86 PRO A CA 1
ATOM 678 C C . PRO A 1 86 ? 12.055 4.879 -7.516 1.00 87.50 86 PRO A C 1
ATOM 680 O O . PRO A 1 86 ? 11.549 5.503 -8.446 1.00 87.50 86 PRO A O 1
ATOM 683 N N . LEU A 1 87 ? 11.363 4.071 -6.716 1.00 92.50 87 LEU A N 1
ATOM 684 C CA . LEU A 1 87 ? 9.911 3.927 -6.702 1.00 92.50 87 LEU A CA 1
ATOM 685 C C . LEU A 1 87 ? 9.419 4.240 -5.293 1.00 92.50 87 LEU A C 1
ATOM 687 O O . LEU A 1 87 ? 9.740 3.528 -4.334 1.00 92.50 87 LEU A O 1
ATOM 691 N N . HIS A 1 88 ? 8.629 5.298 -5.186 1.00 94.94 88 HIS A N 1
ATOM 692 C CA . HIS A 1 88 ? 7.894 5.643 -3.981 1.00 94.94 88 HIS A CA 1
ATOM 693 C C . HIS A 1 88 ? 6.482 5.092 -4.101 1.00 94.94 88 HIS A C 1
ATOM 695 O O . HIS A 1 88 ? 5.829 5.269 -5.126 1.00 94.94 88 HIS A O 1
ATOM 701 N N . PHE A 1 89 ? 6.017 4.440 -3.044 1.00 95.00 89 PHE A N 1
ATOM 702 C CA . PHE A 1 89 ? 4.671 3.899 -2.953 1.00 95.00 89 PHE A CA 1
ATOM 703 C C . PHE A 1 89 ? 3.981 4.450 -1.716 1.00 95.00 89 PHE A C 1
ATOM 705 O O . PHE A 1 89 ? 4.567 4.466 -0.632 1.00 95.00 89 PHE A O 1
ATOM 712 N N . THR A 1 90 ? 2.732 4.870 -1.884 1.00 96.31 90 THR A N 1
ATOM 713 C CA . THR A 1 90 ? 1.808 5.175 -0.792 1.00 96.31 90 THR A CA 1
ATOM 714 C C . THR A 1 90 ? 0.478 4.485 -1.057 1.00 96.31 90 THR A C 1
ATOM 716 O O . THR A 1 90 ? -0.029 4.518 -2.173 1.00 96.31 90 THR A O 1
ATOM 719 N N . LEU A 1 91 ? -0.114 3.895 -0.028 1.00 96.25 91 LEU A N 1
ATOM 720 C CA . LEU A 1 91 ? -1.441 3.308 -0.061 1.00 96.25 91 LEU A CA 1
ATOM 721 C C . LEU A 1 91 ? -2.194 3.727 1.195 1.00 96.25 91 LEU A C 1
ATOM 723 O O . LEU A 1 91 ? -1.835 3.367 2.315 1.00 96.25 91 LEU A O 1
ATOM 727 N N . LEU A 1 92 ? -3.252 4.494 0.985 1.00 95.00 92 LEU A N 1
ATOM 7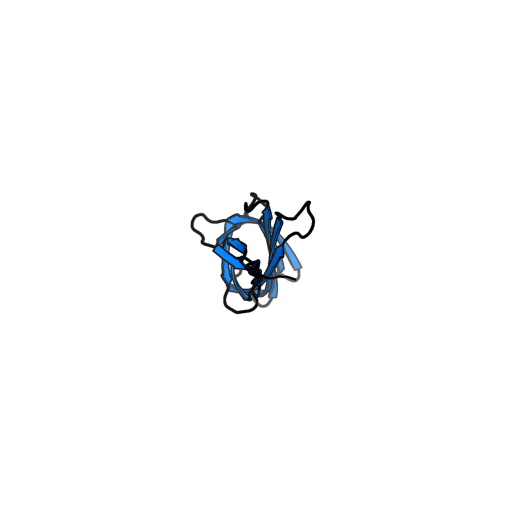28 C CA . LEU A 1 92 ? -4.126 4.998 2.027 1.00 95.00 92 LEU A CA 1
ATOM 729 C C . LEU A 1 92 ? -5.389 4.151 2.056 1.00 95.00 92 LEU A C 1
ATOM 731 O O . LEU A 1 92 ? -6.001 3.926 1.017 1.00 95.00 92 LEU A O 1
ATOM 735 N N . MET A 1 93 ? -5.785 3.699 3.240 1.00 93.75 93 MET A N 1
ATOM 736 C CA . MET A 1 93 ? -7.026 2.964 3.464 1.00 93.75 93 MET A CA 1
ATOM 737 C C . MET A 1 93 ? -7.788 3.630 4.599 1.00 93.75 93 MET A C 1
ATOM 739 O O . MET A 1 93 ? -7.255 3.767 5.701 1.00 93.75 93 MET A O 1
ATOM 743 N N . LYS A 1 94 ? -9.036 4.027 4.348 1.00 91.06 94 LYS A N 1
ATOM 744 C CA . LYS A 1 94 ? -9.906 4.622 5.368 1.00 91.06 94 LYS A CA 1
ATOM 745 C C . LYS A 1 94 ? -11.105 3.733 5.667 1.00 91.06 94 LYS A C 1
ATOM 747 O O . LYS A 1 94 ? -11.873 3.401 4.765 1.00 91.06 94 LYS A O 1
ATOM 752 N N . ARG A 1 95 ? -11.300 3.451 6.954 1.00 88.38 95 ARG A N 1
ATOM 753 C CA . ARG A 1 95 ? -12.519 2.868 7.512 1.00 88.38 95 ARG A CA 1
ATOM 754 C C . ARG A 1 95 ? -13.298 3.918 8.287 1.00 88.38 95 ARG A C 1
ATOM 756 O O . 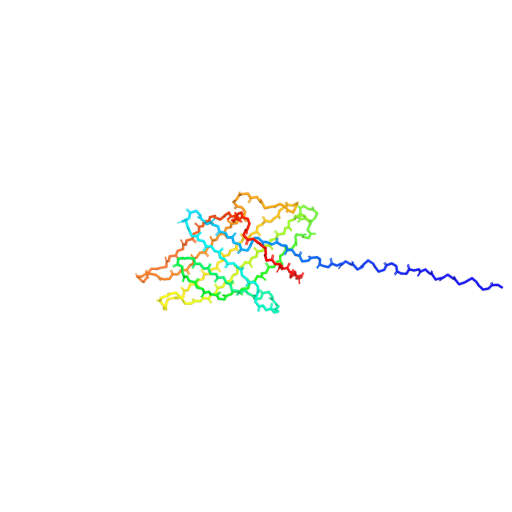ARG A 1 95 ? -12.698 4.720 9.000 1.00 88.38 95 ARG A O 1
ATOM 763 N N . THR A 1 96 ? -14.619 3.850 8.198 1.00 85.69 96 THR A N 1
ATOM 764 C CA . THR A 1 96 ? -15.548 4.631 9.020 1.00 85.69 96 THR A CA 1
ATOM 765 C C . THR A 1 96 ? -16.586 3.674 9.588 1.00 85.69 96 THR A C 1
ATOM 767 O O . THR A 1 96 ? -17.127 2.855 8.852 1.00 85.69 96 THR A O 1
ATOM 770 N N . ASN A 1 97 ? -16.855 3.736 10.894 1.00 84.19 97 ASN A N 1
ATOM 771 C CA . ASN A 1 97 ? -17.785 2.820 11.577 1.00 84.19 97 ASN A CA 1
ATOM 772 C C . ASN A 1 97 ? -17.431 1.331 11.382 1.00 84.19 97 ASN A C 1
ATOM 774 O O . ASN A 1 97 ? -18.303 0.471 11.340 1.00 84.19 97 ASN A O 1
ATOM 778 N N . GLY A 1 98 ? -16.139 1.021 11.243 1.00 79.31 98 GLY A N 1
ATOM 779 C CA . GLY A 1 98 ? -15.668 -0.340 10.989 1.00 79.31 98 GLY A CA 1
ATOM 780 C C . GLY A 1 98 ? -15.853 -0.823 9.546 1.00 79.31 98 GLY A C 1
ATOM 781 O O . GLY A 1 98 ? -15.396 -1.919 9.226 1.00 79.31 98 GLY A O 1
ATOM 782 N N . GLU A 1 99 ? -16.414 -0.021 8.649 1.00 83.81 99 GLU A N 1
ATOM 783 C CA . GLU A 1 99 ? -16.609 -0.385 7.245 1.00 83.81 99 GLU A CA 1
ATOM 784 C C . GLU A 1 99 ? -15.612 0.344 6.338 1.00 83.81 99 GLU A C 1
ATOM 786 O O . GLU A 1 99 ? -15.212 1.477 6.608 1.00 83.81 99 GLU A O 1
ATOM 791 N N . MET A 1 100 ? -15.175 -0.332 5.274 1.00 84.44 100 MET A N 1
ATOM 792 C CA . MET A 1 100 ? -14.410 0.273 4.181 1.00 84.44 100 MET A CA 1
ATOM 793 C C . MET A 1 100 ? -15.394 0.770 3.125 1.00 84.44 100 MET A C 1
ATOM 795 O O . MET A 1 100 ? -16.164 -0.031 2.601 1.00 84.44 100 MET A O 1
ATOM 799 N N . ASP A 1 101 ? -15.340 2.056 2.790 1.00 78.12 101 ASP A N 1
ATOM 800 C CA . ASP A 1 101 ? -16.119 2.596 1.675 1.00 78.12 101 ASP A CA 1
ATOM 801 C C . ASP A 1 101 ? -15.438 2.295 0.328 1.00 78.12 101 ASP A C 1
ATOM 803 O O . ASP A 1 101 ? -14.208 2.234 0.213 1.00 78.12 101 ASP A O 1
ATOM 807 N N . ASN A 1 102 ? -16.235 2.115 -0.722 1.00 62.59 102 ASN A N 1
ATOM 808 C CA . ASN A 1 102 ? -15.715 1.941 -2.071 1.00 62.59 102 ASN A CA 1
ATOM 809 C C . ASN A 1 102 ? -15.034 3.239 -2.525 1.00 62.59 102 ASN A C 1
ATOM 811 O O . ASN A 1 102 ? -15.648 4.296 -2.587 1.00 62.59 102 ASN A O 1
ATOM 815 N N . GLY A 1 103 ? -13.744 3.153 -2.856 1.00 73.69 103 GLY A N 1
ATOM 816 C CA . GLY A 1 103 ? -12.923 4.316 -3.206 1.00 73.69 103 GLY A CA 1
ATOM 817 C C . GLY A 1 103 ? -12.119 4.893 -2.038 1.00 73.69 103 GLY A C 1
ATOM 818 O O . GLY A 1 103 ? -11.262 5.744 -2.267 1.00 73.69 103 GLY A O 1
ATOM 819 N N . SER A 1 104 ? -12.295 4.379 -0.813 1.00 85.88 104 SER A N 1
ATOM 820 C CA . SER A 1 104 ? -11.495 4.782 0.352 1.00 85.88 104 SER A CA 1
ATOM 821 C C . SER A 1 104 ? -10.085 4.174 0.386 1.00 85.88 104 SER A C 1
ATOM 823 O O . SER A 1 104 ? -9.319 4.447 1.315 1.00 85.88 104 SER A O 1
ATOM 825 N N . ILE A 1 105 ? -9.748 3.355 -0.618 1.00 94.62 105 ILE A N 1
ATOM 826 C CA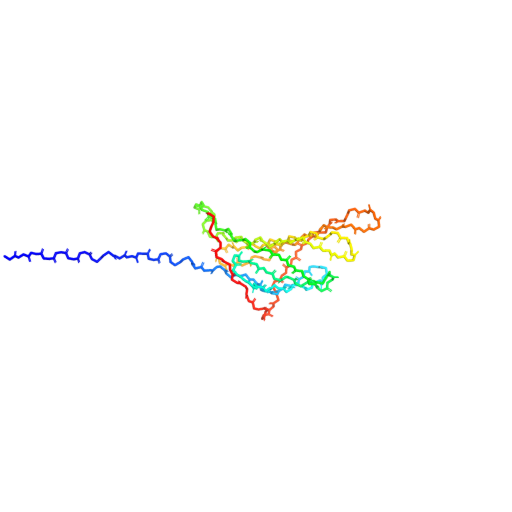 . ILE A 1 105 ? -8.412 2.807 -0.853 1.00 94.62 105 ILE A CA 1
ATOM 827 C C . ILE A 1 105 ? -7.789 3.542 -2.028 1.00 94.62 105 ILE A C 1
ATOM 829 O O . ILE A 1 105 ? -8.207 3.339 -3.169 1.00 94.62 105 ILE A O 1
ATOM 833 N N . ILE A 1 106 ? -6.791 4.369 -1.745 1.00 96.38 106 ILE A N 1
ATOM 834 C CA . ILE A 1 106 ? -6.106 5.196 -2.737 1.00 96.38 106 ILE A CA 1
ATOM 835 C C . ILE A 1 106 ? -4.647 4.774 -2.769 1.00 96.38 106 ILE A C 1
ATOM 837 O O . ILE A 1 106 ? -3.989 4.773 -1.727 1.00 96.38 106 ILE A O 1
ATOM 841 N N . TYR A 1 107 ? -4.139 4.432 -3.948 1.00 95.38 107 TYR A N 1
ATOM 842 C CA . TYR A 1 107 ? -2.719 4.170 -4.148 1.00 95.38 107 TYR A CA 1
ATOM 843 C C . TYR A 1 107 ? -2.069 5.332 -4.894 1.00 95.38 107 TYR A C 1
ATOM 845 O O . TYR A 1 107 ? -2.715 6.019 -5.688 1.00 95.38 107 TYR A O 1
ATOM 853 N N . ARG A 1 108 ? -0.778 5.527 -4.640 1.00 96.62 108 ARG A N 1
ATOM 854 C CA . ARG A 1 108 ? 0.083 6.472 -5.340 1.00 96.62 108 ARG A CA 1
ATOM 855 C C . ARG A 1 108 ? 1.440 5.841 -5.595 1.00 96.62 108 ARG A C 1
ATOM 857 O O . ARG A 1 108 ? 2.052 5.314 -4.662 1.00 96.62 108 ARG A O 1
ATOM 864 N N . TYR A 1 109 ? 1.911 5.952 -6.827 1.00 95.06 109 TYR A N 1
ATOM 865 C CA . TYR A 1 109 ? 3.280 5.645 -7.212 1.00 95.06 109 TYR A CA 1
ATOM 866 C C . TYR A 1 109 ? 3.955 6.891 -7.767 1.00 95.06 109 TYR A C 1
ATOM 868 O O . TYR A 1 109 ? 3.370 7.602 -8.578 1.00 95.06 109 TYR A O 1
ATOM 876 N N . THR A 1 110 ? 5.207 7.100 -7.377 1.00 95.12 110 THR A N 1
ATOM 877 C CA . THR A 1 110 ? 6.080 8.102 -7.991 1.00 95.12 110 THR A CA 1
ATOM 878 C C . THR A 1 110 ? 7.385 7.428 -8.388 1.00 95.12 110 THR A C 1
ATOM 880 O O . THR A 1 110 ? 8.056 6.828 -7.540 1.00 95.12 110 THR A O 1
ATOM 883 N N . TYR A 1 111 ? 7.745 7.495 -9.669 1.00 92.56 111 TYR A N 1
ATOM 884 C CA . TYR A 1 111 ? 8.973 6.893 -10.195 1.00 92.56 111 TYR A CA 1
ATOM 885 C C . TYR A 1 111 ? 9.520 7.642 -11.409 1.00 92.56 111 TYR A C 1
ATOM 887 O O . TYR A 1 111 ? 8.828 8.439 -12.034 1.00 92.56 111 TYR A O 1
ATOM 895 N N . LEU A 1 112 ? 10.785 7.383 -11.742 1.00 91.50 112 LEU A N 1
ATOM 896 C CA . LEU A 1 112 ? 11.434 7.946 -12.924 1.00 91.50 112 LEU A CA 1
ATOM 897 C C . LEU A 1 112 ? 11.334 6.973 -14.107 1.00 91.50 112 LEU A C 1
ATOM 899 O O . LEU A 1 112 ? 11.644 5.788 -13.968 1.00 91.50 112 LEU A O 1
ATOM 903 N N . LYS A 1 113 ? 10.945 7.476 -15.279 1.00 88.00 113 LYS A N 1
ATOM 904 C CA . LYS A 1 113 ? 10.945 6.735 -16.544 1.00 88.00 113 LYS A CA 1
ATOM 905 C C . LYS A 1 113 ? 11.383 7.661 -17.671 1.00 88.00 113 LYS A C 1
ATOM 907 O O . LYS A 1 113 ? 10.810 8.729 -17.828 1.00 88.00 113 LYS A O 1
ATOM 912 N N . ASP A 1 114 ? 12.387 7.248 -18.445 1.00 89.94 114 ASP A N 1
ATOM 913 C CA . ASP A 1 114 ? 12.906 8.021 -19.584 1.00 89.94 114 ASP A CA 1
ATOM 914 C C . ASP A 1 114 ? 13.246 9.482 -19.201 1.00 89.94 114 ASP A C 1
ATOM 916 O O . ASP A 1 114 ? 12.867 10.427 -19.885 1.00 89.94 114 ASP A O 1
ATOM 920 N N . GLU A 1 115 ? 13.916 9.654 -18.050 1.00 88.81 115 GLU A N 1
ATOM 921 C CA . GLU A 1 115 ? 14.271 10.950 -17.430 1.00 88.81 115 GLU A CA 1
ATOM 922 C C . GLU A 1 115 ? 13.082 11.829 -16.992 1.00 88.81 115 GLU A C 1
ATOM 924 O O . GLU A 1 115 ? 13.275 12.950 -16.522 1.00 88.81 115 GLU A O 1
ATOM 929 N N . GLN A 1 116 ? 11.852 11.317 -17.066 1.00 92.81 116 GLN A N 1
ATOM 930 C CA . GLN A 1 116 ? 10.643 12.012 -16.632 1.00 92.81 116 GLN A CA 1
ATOM 931 C C . GLN A 1 116 ? 10.115 11.436 -15.321 1.00 92.81 116 GLN A C 1
ATOM 933 O O . GLN A 1 116 ? 10.090 10.220 -15.118 1.00 92.81 116 GLN A O 1
ATOM 938 N N . LEU A 1 117 ? 9.690 12.326 -14.421 1.00 93.06 117 LEU A N 1
ATOM 939 C CA . LEU A 1 117 ? 8.979 11.937 -13.210 1.00 93.06 117 LEU A CA 1
ATOM 940 C C . LEU A 1 117 ? 7.543 11.568 -13.581 1.00 93.06 117 LEU A C 1
ATOM 942 O O . LEU A 1 117 ? 6.835 12.364 -14.198 1.00 93.06 117 LEU A O 1
ATOM 946 N N . ILE A 1 118 ? 7.135 10.364 -13.204 1.00 93.38 118 ILE A N 1
ATOM 947 C CA . ILE A 1 118 ? 5.787 9.849 -13.391 1.00 93.38 118 ILE A CA 1
ATOM 948 C C . ILE A 1 118 ? 5.119 9.762 -12.024 1.00 93.38 118 ILE A C 1
ATOM 950 O O . ILE A 1 118 ? 5.652 9.120 -11.118 1.00 93.38 118 ILE A O 1
ATOM 954 N N . ASP A 1 119 ? 3.944 10.377 -11.916 1.00 94.69 119 ASP A N 1
ATOM 955 C CA . ASP A 1 119 ? 3.053 10.289 -10.764 1.00 94.69 119 ASP A CA 1
ATOM 956 C C . ASP A 1 119 ? 1.765 9.576 -11.186 1.00 94.69 119 ASP A C 1
ATOM 958 O O . ASP A 1 119 ? 1.013 10.058 -12.037 1.00 94.69 119 ASP A O 1
ATOM 962 N N . GLU A 1 120 ? 1.513 8.411 -10.598 1.00 93.69 120 GLU A N 1
ATOM 963 C CA . GLU A 1 120 ? 0.312 7.614 -10.837 1.00 93.69 120 GLU A CA 1
ATOM 964 C C . GLU A 1 120 ? -0.520 7.555 -9.565 1.00 93.69 120 GLU A C 1
ATOM 966 O O . GLU A 1 120 ? -0.027 7.169 -8.508 1.00 93.69 120 GLU A O 1
ATOM 971 N N . GLU A 1 121 ? -1.802 7.889 -9.674 1.00 96.00 121 GLU A N 1
ATOM 972 C CA . GLU A 1 121 ? -2.766 7.785 -8.584 1.00 96.00 121 GLU A CA 1
ATOM 973 C C . GLU A 1 121 ? -4.014 7.055 -9.069 1.00 96.00 121 GLU A C 1
ATOM 975 O O . GLU A 1 121 ? -4.471 7.236 -10.202 1.00 96.00 121 GLU A O 1
ATOM 980 N N . GLY A 1 122 ? -4.596 6.249 -8.190 1.00 95.56 122 GLY A N 1
ATOM 981 C CA . GLY A 1 122 ? -5.867 5.613 -8.470 1.00 95.56 122 GLY A CA 1
ATOM 982 C C . GLY A 1 122 ? -6.489 4.986 -7.238 1.00 95.56 122 GLY A C 1
ATOM 983 O O . GLY A 1 122 ? -6.058 5.195 -6.103 1.00 95.56 122 GLY A O 1
ATOM 984 N N . HIS A 1 123 ? -7.522 4.190 -7.488 1.00 96.31 123 HIS A N 1
ATOM 985 C CA . HIS A 1 123 ? -8.283 3.524 -6.443 1.00 96.31 123 HIS A CA 1
ATOM 986 C C . HIS A 1 123 ? -8.121 2.016 -6.532 1.00 96.31 123 HIS A C 1
ATOM 988 O O . HIS A 1 123 ? -8.012 1.453 -7.626 1.00 96.31 123 HIS A O 1
ATOM 994 N N . CYS A 1 124 ? -8.180 1.366 -5.375 1.00 95.00 124 CYS A N 1
ATOM 995 C CA . CYS A 1 124 ? -8.271 -0.082 -5.294 1.00 95.00 124 CYS A CA 1
ATOM 996 C C . CYS A 1 124 ? -9.533 -0.531 -4.562 1.00 95.00 124 CYS A C 1
ATOM 998 O O . CYS A 1 124 ? -10.226 0.235 -3.891 1.00 95.00 124 CYS A O 1
ATOM 1000 N N . SER A 1 125 ? -9.830 -1.813 -4.699 1.00 94.50 125 SER A N 1
ATOM 1001 C CA . SER A 1 125 ? -10.899 -2.493 -3.986 1.00 94.50 125 SER A CA 1
ATOM 1002 C C . SER A 1 125 ? -10.354 -3.767 -3.341 1.00 94.50 125 SER A C 1
ATOM 1004 O O . SER A 1 125 ? -9.461 -4.404 -3.912 1.00 94.50 125 SER A O 1
ATOM 1006 N N . PRO A 1 126 ? -10.863 -4.163 -2.163 1.00 94.31 126 PRO A N 1
ATOM 1007 C CA . PRO A 1 126 ? -10.501 -5.431 -1.542 1.00 94.31 126 PRO A CA 1
ATOM 1008 C C . PRO A 1 126 ? -10.834 -6.614 -2.452 1.00 94.31 126 PRO A C 1
ATOM 1010 O O . PRO A 1 126 ? -11.931 -6.688 -3.006 1.00 94.31 126 PRO A O 1
ATOM 1013 N N . ILE A 1 127 ? -9.916 -7.574 -2.570 1.00 93.44 127 ILE A N 1
ATOM 1014 C CA . ILE A 1 127 ? -10.221 -8.854 -3.215 1.00 93.44 127 ILE A CA 1
ATOM 1015 C C . ILE A 1 127 ? -11.037 -9.701 -2.237 1.00 93.44 127 ILE A C 1
ATOM 1017 O O . ILE A 1 127 ? -10.661 -9.861 -1.072 1.00 93.44 127 ILE A O 1
ATOM 1021 N N . LYS A 1 128 ? -12.146 -10.274 -2.718 1.00 87.94 128 LYS A N 1
ATOM 1022 C CA . LYS 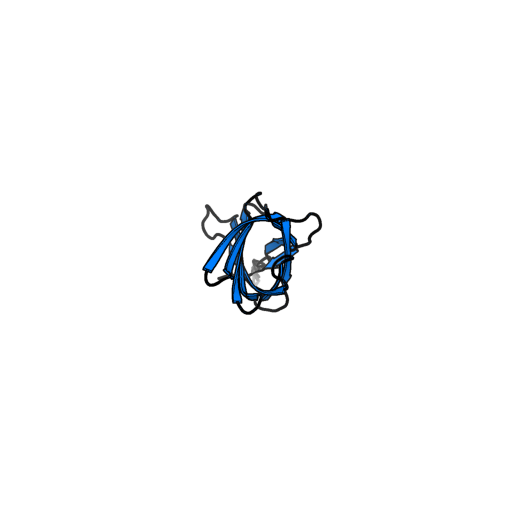A 1 128 ? -12.951 -11.223 -1.941 1.00 87.94 128 LYS A CA 1
ATOM 1023 C C . LYS A 1 128 ? -12.080 -12.403 -1.492 1.00 87.94 128 LYS A C 1
ATOM 1025 O O . LYS A 1 128 ? -11.303 -12.928 -2.281 1.00 87.94 128 LYS A O 1
ATOM 1030 N N . ASP A 1 129 ? -12.187 -12.787 -0.220 1.00 87.75 129 ASP A N 1
ATOM 1031 C CA . ASP A 1 129 ? -11.369 -13.844 0.401 1.00 87.75 129 ASP A CA 1
ATOM 1032 C C . ASP A 1 129 ? -9.851 -13.543 0.397 1.00 87.75 129 ASP A C 1
ATOM 1034 O O . ASP A 1 129 ? -9.008 -14.426 0.557 1.00 87.75 129 ASP A O 1
ATOM 1038 N N . GLY A 1 130 ? -9.484 -12.264 0.248 1.00 87.50 130 GLY A N 1
ATOM 1039 C CA . GLY A 1 130 ? -8.101 -11.797 0.191 1.00 87.50 130 GLY A CA 1
ATOM 1040 C C . GLY A 1 130 ? -7.342 -11.819 1.522 1.00 87.50 130 GLY A C 1
ATOM 1041 O O . GLY A 1 130 ? -6.126 -11.630 1.523 1.00 87.50 130 GLY A O 1
ATOM 1042 N N . GLY A 1 131 ? -8.033 -12.074 2.634 1.00 92.94 131 GLY A N 1
ATOM 1043 C CA . GLY A 1 131 ? -7.482 -12.013 3.987 1.00 92.94 131 GLY A CA 1
ATOM 1044 C C . GLY A 1 131 ? -7.273 -10.583 4.495 1.00 92.94 131 GLY A C 1
ATOM 1045 O O . GLY A 1 131 ? -7.590 -9.605 3.814 1.00 92.94 131 GLY A O 1
ATOM 1046 N N . PHE A 1 132 ? -6.725 -10.472 5.706 1.00 92.25 132 PHE A N 1
ATOM 1047 C CA . PHE A 1 132 ? -6.518 -9.200 6.397 1.00 92.25 132 PHE A CA 1
ATOM 1048 C C . PHE A 1 132 ? -5.102 -9.092 6.967 1.00 92.25 132 PHE A C 1
ATOM 1050 O O . PHE A 1 132 ? -4.487 -10.097 7.323 1.00 92.25 132 PHE A O 1
ATOM 1057 N N . ILE A 1 133 ? -4.604 -7.863 7.049 1.00 91.19 133 ILE A N 1
ATOM 1058 C CA . ILE A 1 133 ? -3.452 -7.481 7.864 1.00 91.19 133 ILE A CA 1
ATOM 1059 C C . ILE A 1 133 ? -3.942 -6.744 9.108 1.00 91.19 133 ILE A C 1
ATOM 1061 O O . ILE A 1 133 ? -4.977 -6.079 9.072 1.00 91.19 133 ILE A O 1
ATOM 1065 N N . GLU A 1 134 ? -3.180 -6.842 10.188 1.00 89.12 134 GLU A N 1
ATOM 1066 C CA . GLU A 1 134 ? -3.456 -6.159 11.449 1.00 89.12 134 GLU A CA 1
ATOM 1067 C C . GLU A 1 134 ? -2.419 -5.062 11.704 1.00 89.12 134 GLU A C 1
ATOM 1069 O O . GLU A 1 134 ? -1.229 -5.239 11.431 1.00 89.12 134 GLU A O 1
ATOM 1074 N N . GLY A 1 135 ? -2.864 -3.932 12.252 1.00 83.12 135 GLY A N 1
ATOM 1075 C CA . GLY A 1 135 ? -2.005 -2.835 12.685 1.00 83.12 135 GLY A CA 1
ATOM 1076 C C . GLY A 1 135 ? -2.567 -2.153 13.928 1.00 83.12 135 GLY A C 1
ATOM 1077 O O . GLY A 1 135 ? -3.770 -1.976 14.077 1.00 83.12 135 GLY A O 1
ATOM 1078 N N . SER A 1 136 ? -1.698 -1.778 14.859 1.00 74.44 136 SER A N 1
ATOM 1079 C CA . SER A 1 136 ? -2.092 -1.302 16.192 1.00 74.44 136 SER A CA 1
ATOM 1080 C C . SER A 1 136 ? -1.318 -0.057 16.627 1.00 74.44 136 SER A C 1
ATOM 1082 O O . SER A 1 136 ? -1.068 0.124 17.817 1.00 74.44 136 SER A O 1
ATOM 1084 N N . LYS A 1 137 ? -0.857 0.778 15.684 1.00 65.12 137 LYS A N 1
ATOM 1085 C CA . LYS A 1 137 ? 0.038 1.887 16.035 1.00 65.12 137 LYS A CA 1
ATOM 1086 C C . LYS A 1 137 ? -0.788 2.973 16.715 1.00 65.12 137 LYS A C 1
ATOM 1088 O O . LYS A 1 137 ? -1.774 3.447 16.165 1.00 65.12 137 LYS A O 1
ATOM 1093 N N . SER A 1 138 ? -0.400 3.315 17.931 1.00 53.78 138 SER A N 1
ATOM 1094 C CA . SER A 1 138 ? -0.883 4.474 18.669 1.00 53.78 138 SER A CA 1
ATOM 1095 C C . SER A 1 138 ? 0.241 5.502 18.670 1.00 53.78 138 SER A C 1
ATOM 1097 O O . SER A 1 138 ? 1.342 5.176 19.119 1.00 53.78 138 SER A O 1
ATOM 1099 N N . TYR A 1 139 ? -0.028 6.695 18.146 1.00 49.38 139 TYR A N 1
ATOM 1100 C CA . TYR A 1 139 ? 0.791 7.880 18.399 1.00 49.38 139 TYR A CA 1
ATOM 1101 C C . TYR A 1 139 ? 0.205 8.649 19.578 1.00 49.38 139 TYR A C 1
ATOM 1103 O O . TYR A 1 139 ? -1.044 8.738 19.637 1.00 49.38 139 TYR A O 1
#

Sequence (139 aa):
MKYCYLIILSLTISSAQAETFPAKLTCNTGEQITLKVTGPEQRLIYTSSLYGTFHGYLDVFKGLSPERQYEVLANIHGIARYRDSPLHFTLLMKRTNGEMDNGSIIYRYTYLKDEQLIDEEGHCSPIKDGGFIEGSKSY

Radius of gyration: 19.73 Å; chains: 1; bounding box: 35×28×83 Å

pLDDT: mean 83.18, std 15.99, range [35.59, 97.19]